Protein AF-A0A959XUV3-F1 (afdb_monomer_lite)

Structure (mmCIF, N/CA/C/O backbone):
data_AF-A0A959XUV3-F1
#
_entry.id   AF-A0A959XUV3-F1
#
loop_
_atom_site.group_PDB
_atom_site.id
_atom_site.type_symbol
_atom_site.label_atom_id
_atom_site.label_alt_id
_atom_site.label_comp_id
_atom_site.label_asym_id
_atom_site.label_entity_id
_atom_site.label_seq_id
_atom_site.pdbx_PDB_ins_code
_atom_site.Cartn_x
_atom_site.Cartn_y
_atom_site.Cartn_z
_atom_site.occupancy
_atom_site.B_iso_or_equiv
_atom_site.auth_seq_id
_atom_site.auth_comp_id
_atom_site.auth_asym_id
_atom_site.auth_atom_id
_atom_site.pdbx_PDB_model_num
ATOM 1 N N . MET A 1 1 ? 16.676 -5.919 -18.038 1.00 79.38 1 MET A N 1
ATOM 2 C CA . MET A 1 1 ? 16.630 -4.923 -16.939 1.00 79.38 1 MET A CA 1
ATOM 3 C C . MET A 1 1 ? 18.029 -4.537 -16.438 1.00 79.38 1 MET A C 1
ATOM 5 O O . MET A 1 1 ? 18.786 -5.408 -16.025 1.00 79.38 1 MET A O 1
ATOM 9 N N . GLY A 1 2 ? 18.385 -3.247 -16.477 1.00 86.75 2 GLY A N 1
ATOM 10 C CA . GLY A 1 2 ? 19.684 -2.750 -15.988 1.00 86.75 2 GLY A CA 1
ATOM 11 C C . GLY A 1 2 ? 19.699 -2.412 -14.489 1.00 86.75 2 GLY A C 1
ATOM 12 O O . GLY A 1 2 ? 18.650 -2.209 -13.884 1.00 86.75 2 GLY A O 1
ATOM 13 N N . MET A 1 3 ? 20.892 -2.277 -13.895 1.00 89.12 3 MET A N 1
ATOM 14 C CA . MET A 1 3 ? 21.078 -1.931 -12.472 1.00 89.12 3 MET A CA 1
ATOM 15 C C . MET A 1 3 ? 20.320 -0.657 -12.053 1.00 89.12 3 MET A C 1
ATOM 17 O O . MET A 1 3 ? 19.733 -0.619 -10.977 1.00 89.12 3 MET A O 1
ATOM 21 N N . MET A 1 4 ?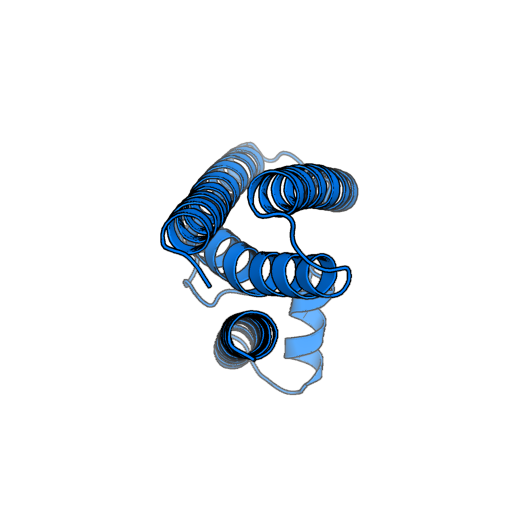 20.258 0.362 -12.918 1.00 88.88 4 MET A N 1
ATOM 22 C CA . MET A 1 4 ? 19.514 1.598 -12.634 1.00 88.88 4 MET A CA 1
ATOM 23 C C . MET A 1 4 ? 18.006 1.368 -12.458 1.00 88.88 4 MET A C 1
ATOM 25 O O . MET A 1 4 ? 17.400 1.997 -11.597 1.00 88.88 4 MET A O 1
ATOM 29 N N . HIS A 1 5 ? 17.400 0.439 -13.210 1.00 89.62 5 HIS A N 1
ATOM 30 C CA . HIS A 1 5 ? 15.979 0.108 -13.030 1.00 89.62 5 HIS A CA 1
ATOM 31 C C . HIS A 1 5 ? 15.715 -0.483 -11.649 1.00 89.62 5 HIS A C 1
ATOM 33 O O . HIS A 1 5 ? 14.764 -0.086 -10.982 1.00 89.62 5 HIS A O 1
ATOM 39 N N . LEU A 1 6 ? 16.575 -1.403 -11.208 1.00 91.69 6 LEU A N 1
ATOM 40 C CA . LEU A 1 6 ? 16.469 -2.017 -9.886 1.00 91.69 6 LEU A CA 1
ATOM 41 C C . LEU A 1 6 ? 16.583 -0.978 -8.769 1.00 91.69 6 LEU A C 1
ATOM 43 O O . LEU A 1 6 ? 15.830 -1.042 -7.801 1.00 91.69 6 LEU A O 1
ATOM 47 N N . VAL A 1 7 ? 17.481 -0.000 -8.919 1.00 94.81 7 VAL A N 1
ATOM 48 C CA . VAL A 1 7 ? 17.641 1.093 -7.952 1.00 94.81 7 VAL A CA 1
ATOM 49 C C . VAL A 1 7 ? 16.378 1.951 -7.879 1.00 94.81 7 VAL A C 1
ATOM 51 O O . VAL A 1 7 ? 15.867 2.169 -6.782 1.00 94.81 7 VAL A O 1
ATOM 54 N N . PHE A 1 8 ? 15.832 2.407 -9.011 1.00 94.56 8 PHE A N 1
ATOM 55 C CA . PHE A 1 8 ? 14.621 3.235 -8.997 1.00 94.56 8 PHE A CA 1
ATOM 56 C C . PHE A 1 8 ? 13.387 2.473 -8.516 1.00 94.56 8 PHE A C 1
ATOM 58 O O . PHE A 1 8 ? 12.589 3.039 -7.770 1.00 94.56 8 PHE A O 1
ATOM 65 N N . LEU A 1 9 ? 13.264 1.187 -8.854 1.00 94.69 9 LEU A N 1
ATOM 66 C CA . LEU A 1 9 ? 12.219 0.328 -8.304 1.00 94.69 9 LEU A CA 1
ATOM 67 C C . LEU A 1 9 ? 12.361 0.197 -6.782 1.00 94.69 9 LEU A C 1
ATOM 69 O O . LEU A 1 9 ? 11.390 0.390 -6.059 1.00 94.69 9 LEU A O 1
ATOM 73 N N . ALA A 1 10 ? 13.563 -0.069 -6.267 1.00 96.12 10 ALA A N 1
ATOM 74 C CA . ALA A 1 10 ? 13.786 -0.164 -4.827 1.00 96.12 10 ALA A CA 1
ATOM 75 C C . ALA A 1 10 ? 13.453 1.153 -4.106 1.00 96.12 10 ALA A C 1
ATOM 77 O O . ALA A 1 10 ? 12.755 1.139 -3.092 1.00 96.12 10 ALA A O 1
ATOM 78 N N . LEU A 1 11 ? 13.889 2.296 -4.649 1.00 97.06 11 LEU A N 1
ATOM 79 C CA . LEU A 1 11 ? 13.568 3.621 -4.108 1.00 97.06 11 LEU A CA 1
ATOM 80 C C . LEU A 1 11 ? 12.061 3.889 -4.110 1.00 97.06 11 LEU A C 1
ATOM 82 O O . LEU A 1 11 ? 11.531 4.403 -3.127 1.00 97.06 11 LEU A O 1
ATOM 86 N N . TYR A 1 12 ? 11.369 3.504 -5.180 1.00 96.69 12 TYR A N 1
ATOM 87 C CA . TYR A 1 12 ? 9.918 3.590 -5.283 1.00 96.69 12 TYR A CA 1
ATOM 88 C C . TYR A 1 12 ? 9.212 2.785 -4.187 1.00 96.69 12 TYR A C 1
ATOM 90 O O . TYR A 1 12 ? 8.367 3.328 -3.473 1.00 96.69 12 TYR A O 1
ATOM 98 N N . LEU A 1 13 ? 9.598 1.520 -3.997 1.00 97.69 13 LEU A N 1
ATOM 99 C CA . LEU A 1 13 ? 9.016 0.652 -2.970 1.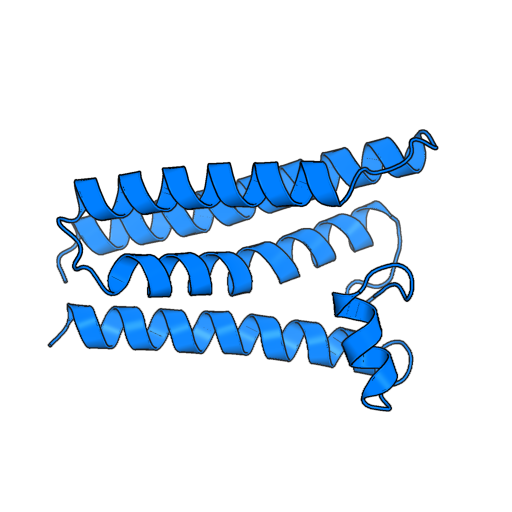00 97.69 13 LEU A CA 1
ATOM 100 C C . LEU A 1 13 ? 9.297 1.180 -1.555 1.00 97.69 13 LEU A C 1
ATOM 102 O O . LEU A 1 13 ? 8.399 1.206 -0.715 1.00 97.69 13 LEU A O 1
ATOM 106 N N . VAL A 1 14 ? 10.513 1.670 -1.290 1.00 98.31 14 VAL A N 1
ATOM 107 C CA . VAL A 1 14 ? 10.859 2.302 -0.005 1.00 98.31 14 VAL A CA 1
ATOM 108 C C . VAL A 1 14 ? 10.023 3.559 0.229 1.00 98.31 14 VAL A C 1
ATOM 110 O O . VAL A 1 14 ? 9.467 3.733 1.313 1.00 98.31 14 VAL A O 1
ATOM 113 N N . ALA A 1 15 ? 9.884 4.421 -0.777 1.00 97.56 15 ALA A N 1
ATOM 114 C CA . ALA A 1 15 ? 9.081 5.632 -0.669 1.00 97.56 15 ALA A CA 1
ATOM 115 C C . ALA A 1 15 ? 7.598 5.316 -0.404 1.00 97.56 15 ALA A C 1
ATOM 117 O O . ALA A 1 15 ? 6.977 5.992 0.416 1.00 97.56 15 ALA A O 1
ATOM 118 N N . LEU A 1 16 ? 7.048 4.252 -1.004 1.00 97.94 16 LEU A N 1
ATOM 119 C CA . LEU A 1 16 ? 5.694 3.776 -0.706 1.00 97.94 16 LEU A CA 1
ATOM 120 C C . LEU A 1 16 ? 5.543 3.341 0.753 1.00 97.94 16 LEU A C 1
ATOM 122 O O . LEU A 1 16 ? 4.565 3.719 1.395 1.00 97.94 16 LEU A O 1
ATOM 126 N N . LEU A 1 17 ? 6.506 2.587 1.293 1.00 98.19 17 LEU A N 1
ATOM 127 C CA . LEU A 1 17 ? 6.493 2.158 2.697 1.00 98.19 17 LEU A CA 1
ATOM 128 C C . LEU A 1 17 ? 6.556 3.349 3.658 1.00 98.19 17 LEU A C 1
ATOM 130 O O . LEU A 1 17 ? 5.806 3.400 4.638 1.00 98.19 17 LEU A O 1
ATOM 134 N N . VAL A 1 18 ? 7.431 4.319 3.373 1.00 98.25 18 VAL A N 1
ATOM 135 C CA . VAL A 1 18 ? 7.568 5.551 4.163 1.00 98.25 18 VAL A CA 1
ATOM 136 C C . VAL A 1 18 ? 6.270 6.348 4.128 1.00 98.25 18 VAL A C 1
ATOM 138 O O . VAL A 1 18 ? 5.764 6.738 5.182 1.00 98.25 18 VAL A O 1
ATOM 141 N N . TYR A 1 19 ? 5.701 6.546 2.939 1.00 97.62 19 TYR A N 1
ATOM 142 C CA . TYR A 1 19 ? 4.457 7.284 2.769 1.00 97.62 19 TYR A CA 1
ATOM 143 C C . TYR A 1 19 ? 3.278 6.596 3.473 1.00 97.62 19 TYR A C 1
ATOM 145 O O . TYR A 1 19 ? 2.590 7.239 4.265 1.00 97.62 19 TYR A O 1
ATOM 153 N N . ALA A 1 20 ? 3.103 5.281 3.288 1.00 97.75 20 ALA A N 1
ATOM 154 C CA . ALA A 1 20 ? 2.076 4.490 3.971 1.00 97.75 20 ALA A CA 1
ATOM 155 C C . ALA A 1 20 ? 2.191 4.593 5.498 1.00 97.75 20 ALA A C 1
ATOM 157 O O . ALA A 1 20 ? 1.195 4.765 6.198 1.00 97.75 20 ALA A O 1
ATOM 158 N N . SER A 1 21 ? 3.418 4.533 6.020 1.00 98.25 21 SER A N 1
ATOM 159 C CA . SER A 1 21 ? 3.688 4.632 7.456 1.00 98.25 21 SER A CA 1
ATOM 160 C C . SER A 1 21 ? 3.403 6.029 8.012 1.00 98.25 21 SER A C 1
ATOM 162 O O . SER A 1 21 ? 2.890 6.156 9.127 1.00 98.25 21 SER A O 1
ATOM 164 N N . ALA A 1 22 ? 3.743 7.076 7.255 1.00 97.62 22 ALA A N 1
ATOM 165 C CA . ALA A 1 22 ? 3.492 8.464 7.629 1.00 97.62 22 ALA A CA 1
ATOM 166 C C . ALA A 1 22 ? 1.990 8.769 7.646 1.00 97.62 22 ALA A C 1
ATOM 168 O O . ALA A 1 22 ? 1.488 9.317 8.626 1.00 97.62 22 ALA A O 1
ATOM 169 N N . GLU A 1 23 ? 1.263 8.340 6.615 1.00 96.56 23 GLU A N 1
ATOM 170 C CA . GLU A 1 23 ? -0.187 8.507 6.536 1.00 96.56 23 GLU A CA 1
ATOM 171 C C . GLU A 1 23 ? -0.906 7.713 7.633 1.00 96.56 23 GLU A C 1
ATOM 173 O O . GLU A 1 23 ? -1.740 8.265 8.344 1.00 96.56 23 GLU A O 1
ATOM 178 N N . ALA A 1 24 ? -0.509 6.458 7.880 1.00 96.69 24 ALA A N 1
ATOM 179 C CA . ALA A 1 24 ? -1.055 5.657 8.978 1.00 96.69 24 ALA A CA 1
ATOM 180 C C . ALA A 1 24 ? -0.828 6.302 10.353 1.00 96.69 24 ALA A C 1
ATOM 182 O O . ALA A 1 24 ? -1.656 6.165 11.255 1.00 96.69 24 ALA A O 1
ATOM 183 N N . LYS A 1 25 ? 0.297 7.005 10.535 1.00 97.12 25 LYS A N 1
ATOM 184 C CA . LYS A 1 25 ? 0.552 7.786 11.747 1.00 97.12 25 LYS A CA 1
ATOM 185 C C . LYS A 1 25 ? -0.404 8.972 11.853 1.00 97.12 25 LYS A C 1
ATOM 187 O O . LYS A 1 25 ? -1.013 9.128 12.906 1.00 97.12 25 LYS A O 1
ATOM 192 N N . MET A 1 26 ? -0.539 9.767 10.791 1.00 96.00 26 MET A N 1
ATOM 193 C CA . MET A 1 26 ? -1.442 10.922 10.765 1.00 96.00 26 MET A CA 1
ATOM 194 C C . MET A 1 26 ? -2.882 10.504 11.077 1.00 96.00 26 MET A C 1
ATOM 196 O O . MET A 1 26 ? -3.491 11.069 11.979 1.00 96.00 26 MET A O 1
ATOM 200 N N . ASP A 1 27 ? -3.380 9.450 10.429 1.00 95.38 27 ASP A N 1
ATOM 201 C CA . ASP A 1 27 ? -4.725 8.922 10.674 1.00 95.38 27 ASP A CA 1
ATOM 202 C C . ASP A 1 27 ? -4.885 8.410 12.112 1.00 95.38 27 ASP A C 1
ATOM 204 O O . ASP A 1 27 ? -5.907 8.659 12.755 1.00 95.38 27 ASP A O 1
ATOM 208 N N . ALA A 1 28 ? -3.877 7.722 12.662 1.00 95.81 28 ALA A N 1
ATOM 209 C CA . ALA A 1 28 ? -3.912 7.274 14.053 1.00 95.81 28 ALA A CA 1
ATOM 210 C C . ALA A 1 28 ? -3.987 8.451 15.039 1.00 95.81 28 ALA A C 1
ATOM 212 O O . ALA A 1 28 ? -4.723 8.370 16.025 1.00 95.81 28 ALA A O 1
ATOM 213 N N . ASP A 1 29 ? -3.239 9.525 14.784 1.00 96.50 29 ASP A N 1
ATOM 214 C CA . ASP A 1 29 ? -3.216 10.726 15.620 1.00 96.50 29 ASP A CA 1
ATOM 215 C C . ASP A 1 29 ? -4.545 11.501 15.500 1.00 96.50 29 ASP A C 1
ATOM 217 O O . ASP A 1 29 ? -5.123 11.887 16.518 1.00 96.50 29 ASP A O 1
ATOM 221 N N . SER A 1 30 ? -5.109 11.620 14.292 1.00 95.56 30 SER A N 1
ATOM 222 C CA . SER A 1 30 ? -6.439 12.200 14.052 1.00 95.56 30 SER A CA 1
ATOM 223 C C . SER A 1 30 ? -7.558 11.426 14.756 1.00 95.56 30 SER A C 1
ATOM 225 O O . SER A 1 30 ? -8.404 12.038 15.408 1.00 95.56 30 SER A O 1
ATOM 227 N N . ILE A 1 31 ? -7.541 10.087 14.706 1.00 93.31 31 ILE A N 1
ATOM 228 C CA . ILE A 1 31 ? -8.515 9.243 15.424 1.00 93.31 31 ILE A CA 1
ATOM 229 C C . ILE A 1 31 ? -8.410 9.460 16.935 1.00 93.31 31 ILE A C 1
ATOM 231 O O . ILE A 1 31 ? -9.431 9.566 17.612 1.00 93.31 31 ILE A O 1
ATOM 235 N N . LYS A 1 32 ? -7.187 9.532 17.478 1.00 94.75 32 LYS A N 1
ATOM 236 C CA . LYS A 1 32 ? -6.966 9.786 18.912 1.00 94.75 32 LYS A CA 1
ATOM 237 C C . LYS A 1 32 ? -7.477 11.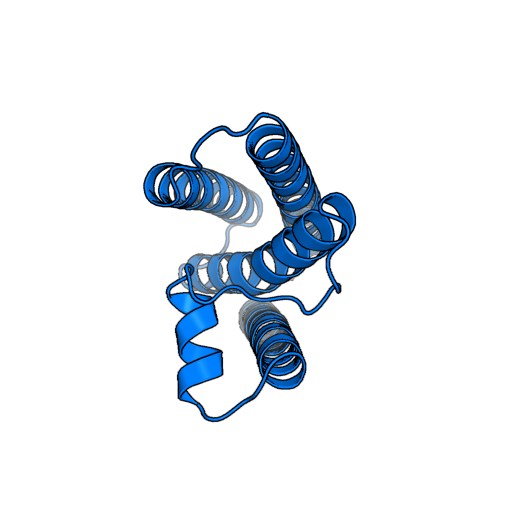159 19.339 1.00 94.75 32 LYS A C 1
ATOM 239 O O . LYS A 1 32 ? -7.983 11.288 20.448 1.00 94.75 32 LYS A O 1
ATOM 244 N N . ALA A 1 33 ? -7.379 12.152 18.459 1.00 95.69 33 ALA A N 1
ATOM 245 C CA . ALA A 1 33 ? -7.930 13.486 18.672 1.00 95.69 33 ALA A CA 1
ATOM 246 C C . ALA A 1 33 ? -9.462 13.559 18.488 1.00 95.69 33 ALA A C 1
ATOM 248 O O . ALA A 1 33 ? -10.044 14.621 18.692 1.00 95.69 33 ALA A O 1
ATOM 249 N N . GLY A 1 34 ? -10.123 12.462 18.098 1.00 94.56 34 GLY A N 1
ATOM 250 C CA . GLY A 1 34 ? -11.565 12.430 17.841 1.00 94.56 34 GLY A CA 1
ATOM 251 C C . GLY A 1 34 ? -11.986 13.101 16.530 1.00 94.56 34 GLY A C 1
ATOM 252 O O . GLY A 1 34 ? -13.168 13.381 16.345 1.00 94.56 34 GLY A O 1
ATOM 253 N N . ALA A 1 35 ? -11.045 13.367 15.620 1.00 92.31 35 ALA A N 1
ATOM 254 C CA . ALA A 1 35 ? -11.345 13.945 14.318 1.00 92.31 35 ALA A CA 1
ATOM 255 C C . ALA A 1 35 ? -11.958 12.897 13.375 1.00 92.31 35 ALA A C 1
ATOM 257 O O . ALA A 1 35 ? -11.573 11.724 13.375 1.00 92.31 35 ALA A O 1
ATOM 258 N N . SER A 1 36 ? -12.898 13.326 12.532 1.00 88.81 36 SER A N 1
ATOM 259 C CA . SER A 1 36 ? -13.416 12.503 11.439 1.00 88.81 36 SER A CA 1
ATOM 260 C C . SER A 1 36 ? -12.363 12.347 10.342 1.00 88.81 36 SER A C 1
ATOM 262 O O . SER A 1 36 ? -11.766 13.339 9.926 1.00 88.81 36 SER A O 1
ATOM 264 N N . ILE A 1 37 ? -12.178 11.128 9.830 1.00 86.75 37 ILE A N 1
ATOM 265 C CA . ILE A 1 37 ? -11.324 10.884 8.661 1.00 86.75 37 ILE A CA 1
ATOM 266 C C . ILE A 1 37 ? -12.168 10.994 7.391 1.00 86.75 37 ILE A C 1
ATOM 268 O O . ILE A 1 37 ? -13.134 10.249 7.218 1.00 86.75 37 ILE A O 1
ATOM 272 N N . ASP A 1 38 ? -11.764 11.877 6.479 1.00 88.75 38 ASP A N 1
ATOM 273 C CA . ASP A 1 38 ? -12.294 11.895 5.119 1.00 88.75 38 ASP A CA 1
ATOM 274 C C . ASP A 1 38 ? -11.580 10.836 4.265 1.00 88.75 38 ASP A C 1
ATOM 276 O O . ASP A 1 38 ? -10.448 10.999 3.801 1.00 88.75 38 ASP A O 1
ATOM 280 N N . HIS A 1 39 ? -12.258 9.707 4.071 1.00 85.31 39 HIS A N 1
ATOM 281 C CA . HIS A 1 39 ? -11.727 8.593 3.295 1.00 85.31 39 HIS A CA 1
ATOM 282 C C . HIS A 1 39 ? -11.607 8.895 1.795 1.00 85.31 39 HIS A C 1
ATOM 284 O O . HIS A 1 39 ? -10.770 8.274 1.134 1.00 85.31 39 HIS A O 1
ATOM 290 N N . VAL A 1 40 ? -12.425 9.807 1.255 1.00 89.88 40 VAL A N 1
ATOM 291 C CA . VAL A 1 40 ? -12.412 10.156 -0.171 1.00 89.88 40 VAL A CA 1
ATOM 292 C C . VAL A 1 40 ? -11.216 11.048 -0.461 1.00 89.88 40 VAL A C 1
ATOM 294 O O . VAL A 1 40 ? -10.430 10.717 -1.348 1.00 89.88 40 VAL A O 1
ATOM 297 N N . ASP A 1 41 ? -11.025 12.107 0.328 1.00 90.75 41 ASP A N 1
ATOM 298 C CA . ASP A 1 41 ? -9.850 12.978 0.211 1.00 90.75 41 ASP A CA 1
ATOM 299 C C . ASP A 1 41 ? -8.551 12.175 0.365 1.00 90.75 41 ASP A C 1
ATOM 301 O O . ASP A 1 41 ? -7.659 12.228 -0.487 1.00 90.75 41 ASP A O 1
ATOM 305 N N . GLY A 1 42 ? -8.483 11.320 1.392 1.00 90.31 42 GLY A N 1
ATOM 306 C CA . GLY A 1 42 ? -7.332 10.447 1.597 1.00 90.31 42 GLY A CA 1
ATOM 307 C C . GLY A 1 42 ? -7.084 9.498 0.423 1.00 90.31 42 GLY A C 1
ATOM 308 O O . GLY A 1 42 ? -5.938 9.238 0.068 1.00 90.31 42 GLY A O 1
ATOM 309 N N . PHE A 1 43 ? -8.131 8.964 -0.212 1.00 90.88 43 PHE A N 1
ATOM 310 C CA . PHE A 1 43 ? -7.976 8.122 -1.402 1.00 90.88 43 PHE A CA 1
ATOM 311 C C . PHE A 1 43 ? -7.462 8.911 -2.616 1.00 90.88 43 PHE A C 1
ATOM 313 O O . PHE A 1 43 ? -6.520 8.465 -3.272 1.00 90.88 43 PHE A O 1
ATOM 320 N N . VAL A 1 44 ? -8.017 10.096 -2.885 1.00 94.38 44 VAL A N 1
ATOM 321 C CA . VAL A 1 44 ? -7.588 10.960 -4.000 1.00 94.38 44 VAL A CA 1
ATOM 322 C C . VAL A 1 44 ? -6.128 11.378 -3.835 1.00 94.38 44 VAL A C 1
ATOM 324 O O . VAL A 1 44 ? -5.339 11.242 -4.771 1.00 94.38 44 VAL A O 1
ATOM 327 N N . ARG A 1 45 ? -5.732 11.806 -2.632 1.00 93.56 45 ARG A N 1
ATOM 328 C CA . ARG A 1 45 ? -4.343 12.165 -2.316 1.00 93.56 45 ARG A CA 1
ATOM 329 C C . ARG A 1 45 ? -3.379 11.006 -2.578 1.00 93.56 45 ARG A C 1
ATOM 331 O O . ARG A 1 45 ? -2.340 11.209 -3.207 1.00 93.56 45 ARG A O 1
ATOM 338 N N . ARG A 1 46 ? -3.739 9.790 -2.150 1.00 94.31 46 ARG A N 1
ATOM 339 C CA . ARG A 1 46 ? -2.942 8.577 -2.397 1.00 94.31 46 ARG A CA 1
ATOM 340 C C . ARG A 1 46 ? -2.795 8.290 -3.885 1.00 94.31 46 ARG A C 1
ATOM 342 O O . ARG A 1 46 ? -1.679 8.049 -4.335 1.00 94.31 46 ARG A O 1
ATOM 349 N N . LEU A 1 47 ? -3.886 8.363 -4.652 1.00 94.69 47 LEU A N 1
ATOM 350 C CA . LEU A 1 47 ? -3.838 8.166 -6.103 1.00 94.69 47 LEU A CA 1
ATOM 351 C C . LEU A 1 47 ? -2.908 9.170 -6.787 1.00 94.69 47 LEU A C 1
ATOM 353 O O . LEU A 1 47 ? -2.105 8.765 -7.621 1.00 94.69 47 LEU A O 1
ATOM 357 N N . ILE A 1 48 ? -2.975 10.451 -6.411 1.00 96.31 48 ILE A N 1
ATOM 358 C CA . ILE A 1 48 ? -2.114 11.499 -6.976 1.00 96.31 48 ILE A CA 1
ATOM 359 C C . ILE A 1 48 ? -0.641 11.219 -6.662 1.00 96.31 48 ILE A C 1
ATOM 361 O O . ILE A 1 48 ? 0.192 11.234 -7.567 1.00 96.31 48 ILE A O 1
ATOM 365 N N . ILE A 1 49 ? -0.310 10.932 -5.401 1.00 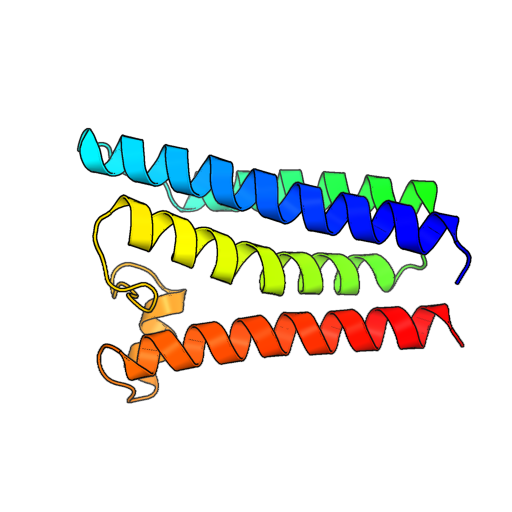95.31 49 ILE A N 1
ATOM 366 C CA . ILE A 1 49 ? 1.077 10.683 -4.984 1.00 95.31 49 ILE A CA 1
ATOM 367 C C . ILE A 1 49 ? 1.633 9.430 -5.663 1.00 95.31 49 ILE A C 1
ATOM 369 O O . ILE A 1 49 ? 2.719 9.484 -6.240 1.00 95.31 49 ILE A O 1
ATOM 373 N N . VAL A 1 50 ? 0.877 8.328 -5.666 1.00 95.88 50 VAL A N 1
ATOM 374 C CA . VAL A 1 50 ? 1.278 7.091 -6.351 1.00 95.88 50 VAL A CA 1
ATOM 375 C C . VAL A 1 50 ? 1.468 7.342 -7.845 1.00 95.88 50 VAL A C 1
ATOM 377 O O . VAL A 1 50 ? 2.481 6.922 -8.395 1.00 95.88 50 VAL A O 1
ATOM 380 N N . PHE A 1 51 ? 0.552 8.061 -8.496 1.00 95.56 51 PHE A N 1
ATOM 381 C CA . PHE A 1 51 ? 0.665 8.393 -9.916 1.00 95.56 51 PHE A CA 1
ATOM 382 C C . PHE A 1 51 ? 1.939 9.191 -10.218 1.00 95.56 51 PHE A C 1
ATOM 384 O O . PHE A 1 51 ? 2.687 8.821 -11.120 1.00 95.56 51 PHE A O 1
ATOM 391 N N . ILE A 1 52 ? 2.239 10.231 -9.432 1.00 96.25 52 ILE A N 1
ATOM 392 C CA . ILE A 1 52 ? 3.466 11.027 -9.589 1.00 96.25 52 ILE A CA 1
ATOM 393 C C . ILE A 1 52 ? 4.707 10.142 -9.433 1.00 96.25 52 ILE A C 1
ATOM 395 O O . ILE A 1 52 ? 5.609 10.195 -10.267 1.00 96.25 52 ILE A O 1
ATOM 399 N N . MET A 1 53 ? 4.748 9.299 -8.398 1.00 95.50 53 MET A N 1
ATOM 400 C CA . MET A 1 53 ? 5.870 8.387 -8.169 1.00 95.50 53 MET A CA 1
ATOM 401 C C . MET A 1 53 ? 6.064 7.410 -9.336 1.00 95.50 53 MET A C 1
ATOM 403 O O . MET A 1 53 ? 7.194 7.198 -9.770 1.00 95.50 53 MET A O 1
ATOM 407 N N . VAL A 1 54 ? 4.974 6.852 -9.873 1.00 94.62 54 VAL A N 1
ATOM 408 C CA . VAL A 1 54 ? 5.006 5.956 -11.038 1.00 94.62 54 VAL A CA 1
ATOM 409 C C . VAL A 1 54 ? 5.539 6.685 -12.271 1.00 94.62 54 VAL A C 1
ATOM 411 O O . VAL A 1 54 ? 6.453 6.182 -12.916 1.00 94.62 54 VAL A O 1
ATOM 414 N N . VAL A 1 55 ? 5.039 7.888 -12.573 1.00 94.00 55 VAL A N 1
ATOM 415 C CA . VAL A 1 55 ? 5.512 8.691 -13.716 1.00 94.00 55 VAL A CA 1
ATOM 416 C C . VAL A 1 55 ? 7.007 9.000 -13.604 1.00 94.00 55 VAL A C 1
ATOM 418 O O . VAL A 1 55 ? 7.722 8.898 -14.602 1.00 94.00 55 VAL A O 1
ATOM 421 N N . ILE A 1 56 ? 7.501 9.328 -12.405 1.00 92.94 56 ILE A N 1
ATOM 422 C CA . ILE A 1 56 ? 8.933 9.564 -12.164 1.00 92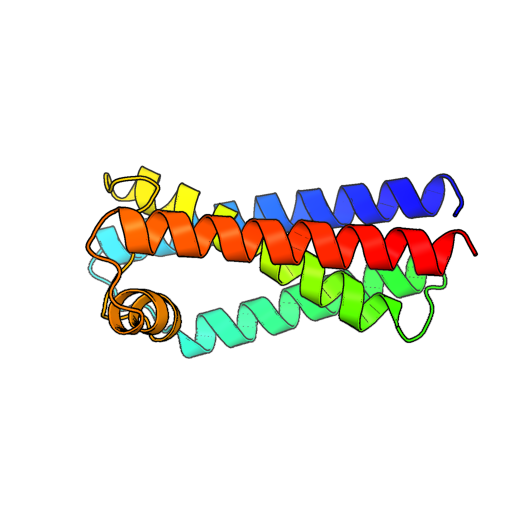.94 56 ILE A CA 1
ATOM 423 C C . ILE A 1 56 ? 9.747 8.305 -12.472 1.00 92.94 56 ILE A C 1
ATOM 425 O O . ILE A 1 56 ? 10.720 8.388 -13.218 1.00 92.94 56 ILE A O 1
ATOM 429 N N . VAL A 1 57 ? 9.345 7.144 -11.942 1.00 92.38 57 VAL A N 1
ATOM 430 C CA . VAL A 1 57 ? 10.040 5.872 -12.203 1.00 92.38 57 VAL A CA 1
ATOM 431 C C . VAL A 1 57 ? 10.071 5.585 -13.700 1.00 92.38 57 VAL A C 1
ATOM 433 O O . VAL A 1 57 ? 11.156 5.416 -14.244 1.00 92.38 57 VAL A O 1
ATOM 436 N N . LEU A 1 58 ? 8.918 5.628 -14.375 1.00 91.88 58 LEU A N 1
ATOM 437 C CA . LEU A 1 58 ? 8.815 5.355 -15.812 1.00 91.88 58 LEU A CA 1
ATOM 438 C C . LEU A 1 58 ? 9.684 6.292 -16.653 1.00 91.88 58 LEU A C 1
ATOM 440 O O . LEU A 1 58 ? 10.336 5.847 -17.594 1.00 91.88 58 LEU A O 1
ATOM 444 N N . THR A 1 59 ? 9.724 7.579 -16.298 1.00 90.88 59 THR A N 1
ATOM 445 C CA . THR A 1 59 ? 10.548 8.576 -16.996 1.00 90.88 59 THR A CA 1
ATOM 446 C C . THR A 1 59 ? 12.036 8.270 -16.834 1.00 90.88 59 THR A C 1
ATOM 448 O O . THR A 1 59 ? 12.793 8.363 -17.796 1.00 90.88 59 THR A O 1
ATOM 451 N N . LEU A 1 60 ? 12.465 7.877 -15.631 1.00 89.81 60 LEU A N 1
ATOM 452 C CA . LEU A 1 60 ? 13.870 7.592 -15.326 1.00 89.81 60 LEU A CA 1
ATOM 453 C C . LEU A 1 60 ? 14.335 6.227 -15.848 1.00 89.81 60 LEU A C 1
ATOM 455 O O . LEU A 1 60 ? 15.532 6.030 -16.065 1.00 89.81 60 LEU A O 1
ATOM 459 N N . THR A 1 61 ? 13.414 5.285 -16.050 1.00 88.31 61 THR A N 1
ATOM 460 C CA . THR A 1 61 ? 13.719 3.946 -16.562 1.00 88.31 61 THR A CA 1
ATOM 461 C C . THR A 1 61 ? 13.440 3.785 -18.053 1.00 88.31 61 THR A C 1
ATOM 463 O O . THR A 1 61 ? 13.845 2.778 -18.615 1.00 88.31 61 THR A O 1
ATOM 466 N N . LEU A 1 62 ? 12.811 4.761 -18.719 1.00 82.62 62 LEU A N 1
ATOM 467 C CA . LEU A 1 62 ? 12.270 4.596 -20.077 1.00 82.62 62 LEU A CA 1
ATOM 468 C C . LEU A 1 62 ? 11.287 3.409 -20.151 1.00 82.62 62 LEU A C 1
ATOM 470 O O . LEU A 1 62 ? 11.323 2.616 -21.090 1.00 82.62 62 LEU A O 1
ATOM 474 N N . GLY A 1 63 ? 10.445 3.277 -19.120 1.00 79.12 63 GLY A N 1
ATOM 475 C CA . GLY A 1 63 ? 9.506 2.165 -18.968 1.00 79.12 63 GLY A CA 1
ATOM 476 C C . GLY A 1 63 ? 8.449 2.105 -20.075 1.00 79.12 63 GLY A C 1
ATOM 477 O O . GLY A 1 63 ? 8.069 3.119 -20.666 1.00 79.12 63 GLY A O 1
ATOM 478 N N . GLY A 1 64 ? 7.963 0.897 -20.347 1.00 83.81 64 GLY A N 1
ATOM 479 C CA . GLY A 1 64 ? 6.930 0.631 -21.338 1.00 83.81 64 GLY A CA 1
ATOM 480 C C . GLY A 1 64 ? 5.519 1.006 -20.861 1.00 83.81 64 GLY A C 1
ATOM 481 O O . GLY A 1 64 ? 5.281 1.243 -19.676 1.00 83.81 64 GLY A O 1
ATOM 482 N N . PRO A 1 65 ? 4.524 1.004 -21.767 1.00 79.25 65 PRO A N 1
ATOM 483 C CA . PRO A 1 65 ? 3.148 1.393 -21.440 1.00 79.25 65 PRO A CA 1
ATOM 484 C C . PRO A 1 65 ? 2.487 0.487 -20.386 1.00 79.25 65 PRO A C 1
ATOM 486 O O . PRO A 1 65 ? 1.615 0.936 -19.644 1.00 79.25 65 PRO A O 1
ATOM 489 N N . TRP A 1 66 ? 2.913 -0.776 -20.286 1.00 88.75 66 TRP A N 1
ATOM 490 C CA . TRP A 1 66 ? 2.388 -1.733 -19.307 1.00 88.75 66 TRP A CA 1
ATOM 491 C C . TRP A 1 66 ? 2.963 -1.539 -17.902 1.00 88.75 66 TRP A C 1
ATOM 493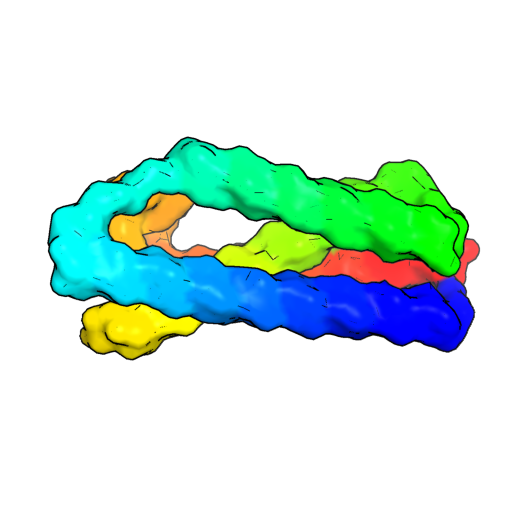 O O . TRP A 1 66 ? 2.286 -1.846 -16.920 1.00 88.75 66 TRP A O 1
ATOM 503 N N . ASP A 1 67 ? 4.165 -0.972 -17.790 1.00 90.56 67 ASP A N 1
ATOM 504 C CA . ASP A 1 67 ? 4.855 -0.803 -16.511 1.00 90.56 67 ASP A CA 1
ATOM 505 C C . ASP A 1 67 ? 4.080 0.117 -15.570 1.00 90.56 67 ASP A C 1
ATOM 507 O O . ASP A 1 67 ? 4.099 -0.086 -14.361 1.00 90.56 67 ASP A O 1
ATOM 511 N N . MET A 1 68 ? 3.322 1.078 -16.108 1.00 92.12 68 MET A N 1
ATOM 512 C CA . MET A 1 68 ? 2.454 1.936 -15.305 1.00 92.12 68 MET A CA 1
ATOM 513 C C . MET A 1 68 ? 1.433 1.121 -14.506 1.00 92.12 68 MET A C 1
ATOM 515 O O . MET A 1 68 ? 1.333 1.273 -13.288 1.00 92.12 68 MET A O 1
ATOM 519 N N . ALA A 1 69 ? 0.689 0.239 -15.178 1.00 93.12 69 ALA A N 1
ATOM 520 C CA . ALA A 1 69 ? -0.329 -0.583 -14.532 1.00 93.12 69 ALA A CA 1
ATOM 521 C C . ALA A 1 69 ? 0.299 -1.548 -13.515 1.00 93.12 69 ALA A C 1
ATOM 523 O O . ALA A 1 69 ? -0.236 -1.735 -12.422 1.00 93.12 69 ALA A O 1
ATOM 524 N N . LEU A 1 70 ? 1.462 -2.114 -13.849 1.00 96.19 70 LEU A N 1
ATOM 525 C CA . LEU A 1 70 ? 2.189 -3.035 -12.976 1.00 96.19 70 LEU A CA 1
ATOM 526 C C . LEU A 1 70 ? 2.733 -2.329 -11.726 1.00 96.19 70 LEU A C 1
ATOM 528 O O . LEU A 1 70 ? 2.564 -2.834 -10.617 1.00 96.19 70 LEU A O 1
ATOM 532 N N . LEU A 1 71 ? 3.307 -1.132 -11.877 1.00 96.44 71 LEU A N 1
ATOM 533 C CA . LEU A 1 71 ? 3.771 -0.307 -10.761 1.00 96.44 71 LEU A CA 1
ATOM 534 C C . LEU A 1 71 ? 2.611 0.129 -9.868 1.00 96.44 71 LEU A C 1
ATOM 536 O O . LEU A 1 71 ? 2.720 0.008 -8.653 1.00 96.44 71 LEU A O 1
ATOM 540 N N . MET A 1 72 ? 1.473 0.547 -10.430 1.00 95.75 72 MET A N 1
ATOM 541 C CA . MET A 1 72 ? 0.281 0.867 -9.633 1.00 95.75 72 MET A CA 1
ATOM 542 C C . MET A 1 72 ? -0.254 -0.351 -8.865 1.00 95.75 72 MET A C 1
ATOM 544 O O . MET A 1 72 ? -0.642 -0.220 -7.702 1.00 95.75 72 MET A O 1
ATOM 548 N N . GLY A 1 73 ? -0.236 -1.538 -9.477 1.00 96.19 73 GLY A N 1
ATOM 549 C CA . GLY A 1 73 ? -0.602 -2.789 -8.815 1.00 96.19 73 GLY A CA 1
ATOM 550 C C . GLY A 1 73 ? 0.346 -3.158 -7.668 1.00 96.19 73 GLY A C 1
ATOM 551 O O . GLY A 1 73 ? -0.110 -3.510 -6.578 1.00 96.19 73 GLY A O 1
ATOM 552 N N . MET A 1 74 ? 1.660 -2.991 -7.867 1.00 97.25 74 MET A N 1
ATOM 553 C CA . MET A 1 74 ? 2.657 -3.118 -6.796 1.00 97.25 74 MET A CA 1
ATOM 554 C C . MET A 1 74 ? 2.416 -2.093 -5.681 1.00 97.25 74 MET A C 1
ATOM 556 O O . MET A 1 74 ? 2.470 -2.451 -4.505 1.00 97.25 74 MET A O 1
ATOM 560 N N . ALA A 1 75 ? 2.090 -0.845 -6.035 1.00 97.19 75 ALA A N 1
ATOM 561 C CA . ALA A 1 75 ? 1.757 0.203 -5.075 1.00 97.19 75 ALA A CA 1
ATOM 562 C C . ALA A 1 75 ? 0.605 -0.224 -4.174 1.00 97.19 75 ALA A C 1
ATOM 564 O O . ALA A 1 75 ? 0.722 -0.155 -2.956 1.00 97.19 75 ALA A O 1
ATOM 565 N N . TYR A 1 76 ? -0.485 -0.706 -4.770 1.00 95.88 76 TYR A N 1
ATOM 566 C CA . TYR A 1 76 ? -1.651 -1.171 -4.034 1.00 95.88 76 TYR A CA 1
ATOM 567 C C . TYR A 1 76 ? -1.307 -2.325 -3.083 1.00 95.88 76 TYR A C 1
ATOM 569 O O . TYR A 1 76 ? -1.641 -2.258 -1.895 1.00 95.88 76 TYR A O 1
ATOM 577 N N . GLY A 1 77 ? -0.611 -3.347 -3.593 1.00 96.38 77 GLY A N 1
ATOM 578 C CA . GLY A 1 77 ? -0.248 -4.542 -2.830 1.00 96.38 77 GLY A CA 1
ATOM 579 C C . GLY A 1 77 ? 0.767 -4.289 -1.713 1.00 96.38 77 GLY A C 1
ATOM 580 O O . GLY A 1 77 ? 0.778 -5.025 -0.734 1.00 96.38 77 GLY A O 1
ATOM 581 N N . LEU A 1 78 ? 1.594 -3.243 -1.813 1.00 97.44 78 LEU A N 1
ATOM 582 C CA . LEU A 1 78 ? 2.564 -2.886 -0.773 1.00 97.44 78 LEU A CA 1
ATOM 583 C C . LEU A 1 78 ? 2.019 -1.852 0.218 1.00 97.44 78 LEU A C 1
ATOM 585 O O . LEU A 1 78 ? 2.199 -1.981 1.431 1.00 97.44 78 LEU A O 1
ATOM 589 N N . TRP A 1 79 ? 1.357 -0.814 -0.292 1.00 97.19 79 TRP A N 1
ATOM 590 C CA . TRP A 1 79 ? 0.872 0.310 0.503 1.00 97.19 79 TRP A CA 1
ATOM 591 C C . TRP A 1 79 ? -0.242 -0.126 1.459 1.00 97.19 79 TRP A C 1
ATOM 593 O O . TRP A 1 79 ? -0.168 0.166 2.651 1.00 97.19 79 TRP A O 1
ATOM 603 N N . THR A 1 80 ? -1.243 -0.864 0.967 1.00 94.88 80 THR A N 1
ATOM 604 C CA . THR A 1 80 ? -2.442 -1.242 1.739 1.00 94.88 80 THR A CA 1
ATOM 605 C C . THR A 1 80 ? -2.126 -2.054 3.001 1.00 94.88 80 THR A C 1
ATOM 607 O O . THR A 1 80 ? -2.534 -1.617 4.086 1.00 94.88 80 THR A O 1
ATOM 610 N N . PRO A 1 81 ? -1.362 -3.164 2.929 1.00 96.25 81 PRO A N 1
ATOM 611 C CA . PRO A 1 81 ? -1.045 -3.945 4.122 1.00 96.25 81 PRO A CA 1
ATOM 612 C C . PRO A 1 81 ? -0.133 -3.171 5.072 1.00 96.25 81 PRO A C 1
ATOM 614 O O . PRO A 1 81 ? -0.309 -3.245 6.286 1.00 96.25 81 PRO A O 1
ATOM 617 N N . THR A 1 82 ? 0.803 -2.376 4.541 1.00 97.69 82 THR A N 1
ATOM 618 C CA . THR A 1 82 ? 1.701 -1.547 5.359 1.00 97.69 82 THR A CA 1
ATOM 619 C C . THR A 1 82 ? 0.916 -0.506 6.147 1.00 97.69 82 THR A C 1
ATOM 621 O O . THR A 1 82 ? 1.053 -0.413 7.367 1.00 97.69 82 THR A O 1
ATOM 624 N N . PHE A 1 83 ? 0.054 0.254 5.470 1.00 96.69 83 PHE A N 1
ATOM 625 C CA . PHE A 1 83 ? -0.798 1.250 6.106 1.00 96.69 83 PHE A CA 1
ATOM 626 C C . PHE A 1 83 ? -1.674 0.612 7.185 1.00 96.69 83 PHE A C 1
ATOM 628 O O . PHE A 1 83 ? -1.695 1.099 8.317 1.00 96.69 83 PHE A O 1
ATOM 635 N N . ARG A 1 84 ? -2.351 -0.504 6.871 1.00 95.44 84 ARG A N 1
ATOM 636 C CA . ARG A 1 84 ? -3.222 -1.199 7.830 1.00 95.44 84 ARG A CA 1
ATOM 637 C C . ARG A 1 84 ? -2.439 -1.667 9.053 1.00 95.44 84 ARG A C 1
ATOM 639 O O . ARG A 1 84 ? -2.871 -1.409 10.176 1.00 95.44 84 ARG A O 1
ATOM 646 N N . LEU A 1 85 ? -1.289 -2.306 8.846 1.00 97.00 85 LEU A N 1
ATOM 647 C CA . LEU A 1 85 ? -0.442 -2.815 9.921 1.00 97.00 85 LEU A CA 1
ATOM 648 C C . LEU A 1 85 ? -0.043 -1.689 10.872 1.00 97.00 85 LEU A C 1
ATOM 650 O O . LEU A 1 85 ? -0.289 -1.769 12.076 1.00 97.00 85 LEU A O 1
ATOM 654 N N . ILE A 1 86 ? 0.526 -0.611 10.330 1.00 98.00 86 ILE A N 1
ATOM 655 C CA . ILE A 1 86 ? 1.003 0.518 11.130 1.00 98.00 86 ILE A CA 1
ATOM 656 C C . ILE A 1 86 ? -0.157 1.224 11.838 1.00 98.00 86 ILE A C 1
ATOM 658 O O . ILE A 1 86 ? -0.040 1.548 13.023 1.00 98.00 86 ILE A O 1
ATOM 662 N N . LEU A 1 87 ? -1.288 1.426 11.158 1.00 96.38 87 LEU A N 1
ATOM 663 C CA . LEU A 1 87 ? -2.474 2.051 11.741 1.00 96.38 87 LEU A CA 1
ATOM 664 C C . LEU A 1 87 ? -3.016 1.222 12.913 1.00 96.38 87 LEU A C 1
ATOM 666 O O . LEU A 1 87 ? -3.291 1.768 13.983 1.00 96.38 87 LEU A O 1
ATOM 670 N N . ASN A 1 88 ? -3.142 -0.094 12.739 1.00 96.62 88 ASN A N 1
ATOM 671 C CA . ASN A 1 88 ? -3.651 -0.995 13.770 1.00 96.62 88 ASN A CA 1
ATOM 672 C C . ASN A 1 88 ? -2.742 -1.029 14.996 1.00 96.62 88 ASN A C 1
ATOM 674 O O . ASN A 1 88 ? -3.220 -0.811 16.113 1.00 96.62 88 ASN A O 1
ATOM 678 N N . LEU A 1 89 ? -1.432 -1.195 14.788 1.00 97.06 89 LEU A N 1
ATOM 679 C CA . LEU A 1 89 ? -0.451 -1.184 15.872 1.00 97.06 89 LEU A CA 1
ATOM 680 C C . LEU A 1 89 ? -0.500 0.137 16.657 1.00 97.06 89 LEU A C 1
ATOM 682 O O . LEU A 1 89 ? -0.529 0.133 17.886 1.00 97.06 89 LEU A O 1
ATOM 686 N N . ARG A 1 90 ? -0.605 1.283 15.971 1.00 96.94 90 ARG A N 1
ATOM 687 C CA . ARG A 1 90 ? -0.693 2.608 16.619 1.00 96.94 90 ARG A CA 1
ATOM 688 C C . ARG A 1 90 ? -1.997 2.856 17.377 1.00 96.94 90 ARG A C 1
ATOM 690 O O . ARG A 1 90 ? -2.019 3.702 18.279 1.00 96.94 90 ARG A O 1
ATOM 697 N N . ARG A 1 91 ? -3.069 2.153 17.006 1.00 95.50 91 ARG A N 1
ATOM 698 C CA . ARG A 1 91 ? -4.388 2.189 17.657 1.00 95.50 91 ARG A CA 1
ATOM 699 C C . ARG A 1 91 ? -4.539 1.137 18.762 1.00 95.50 91 ARG A C 1
ATOM 701 O O . ARG A 1 91 ? -5.610 1.067 19.360 1.00 95.50 91 ARG A O 1
ATOM 708 N N . GLY A 1 92 ? -3.514 0.315 19.013 1.00 95.94 92 GLY A N 1
ATOM 709 C CA . GLY A 1 92 ? -3.592 -0.797 19.965 1.00 95.94 92 GLY A CA 1
ATOM 710 C C . GLY A 1 92 ? -4.601 -1.869 19.542 1.00 95.94 92 GLY A C 1
ATOM 711 O O . GLY A 1 92 ? -5.260 -2.469 20.388 1.00 95.94 92 GLY A O 1
ATOM 712 N N . LYS A 1 93 ? -4.789 -2.056 18.233 1.00 94.94 93 LYS A N 1
ATOM 713 C CA . LYS A 1 93 ? -5.622 -3.116 17.655 1.00 94.94 93 LYS A CA 1
ATOM 714 C C . LYS A 1 93 ? -4.741 -4.287 17.226 1.00 94.94 93 LYS A C 1
ATOM 716 O O . LYS A 1 93 ? -3.542 -4.118 17.015 1.00 94.94 93 LYS A O 1
ATOM 721 N N . ASP A 1 94 ? -5.352 -5.459 17.073 1.00 95.75 94 ASP A N 1
ATOM 722 C CA . ASP A 1 94 ? -4.694 -6.601 16.432 1.00 95.75 94 ASP A CA 1
ATOM 723 C C . ASP A 1 94 ? -4.198 -6.189 15.031 1.00 95.75 94 ASP A C 1
ATOM 725 O O . ASP A 1 94 ? -4.868 -5.426 14.333 1.00 95.75 94 ASP A O 1
ATOM 729 N N . TRP A 1 95 ? -3.027 -6.666 14.609 1.00 95.12 95 TRP A N 1
ATOM 730 C CA . TRP A 1 95 ? -2.421 -6.325 13.317 1.00 95.12 95 TRP A CA 1
ATOM 731 C C . TRP A 1 95 ? -3.345 -6.670 12.139 1.00 95.12 95 TRP A C 1
ATOM 733 O O . TRP A 1 95 ? -3.391 -5.937 11.147 1.00 95.12 95 TRP A O 1
ATOM 743 N N . CYS A 1 96 ? -4.129 -7.740 12.289 1.00 94.38 96 CYS A N 1
ATOM 744 C CA . CYS A 1 96 ? -5.107 -8.220 11.317 1.00 94.38 96 CYS A CA 1
ATOM 745 C C . CYS A 1 96 ? -6.495 -7.579 11.471 1.00 94.38 96 CYS A C 1
ATOM 747 O O . CYS A 1 96 ? -7.430 -7.963 10.780 1.00 94.38 96 CYS A O 1
ATOM 749 N N . TYR A 1 97 ? -6.663 -6.601 12.362 1.00 93.94 97 TYR A N 1
ATOM 750 C CA . TYR A 1 97 ? -7.948 -5.938 12.542 1.00 93.94 97 TYR A CA 1
ATOM 751 C C . TYR A 1 97 ? -8.423 -5.260 11.246 1.00 93.94 97 TYR A C 1
ATOM 753 O O . TYR A 1 97 ? -7.690 -4.489 10.622 1.00 93.94 97 TYR A O 1
ATOM 761 N N . ILE A 1 98 ? -9.682 -5.507 10.890 1.00 92.56 98 ILE A N 1
ATOM 762 C CA . ILE A 1 98 ? -10.400 -4.856 9.792 1.00 92.56 98 ILE A CA 1
ATOM 763 C C . ILE A 1 98 ? -11.737 -4.298 10.303 1.00 92.56 98 ILE A C 1
ATOM 765 O O . ILE A 1 98 ? -12.283 -4.777 11.301 1.00 92.56 98 ILE A O 1
ATOM 769 N N . SER A 1 99 ? -12.269 -3.262 9.652 1.00 88.12 99 SER A N 1
ATOM 770 C CA . SER A 1 99 ? -13.470 -2.546 10.102 1.00 88.12 99 SER A CA 1
ATOM 771 C C . SER A 1 99 ? -14.630 -2.661 9.118 1.00 88.12 99 SER A C 1
ATOM 773 O O . SER A 1 99 ? -14.501 -2.300 7.956 1.00 88.12 99 SER A O 1
ATOM 775 N N . ARG A 1 100 ? -15.830 -3.002 9.603 1.00 86.88 100 ARG A N 1
ATOM 776 C CA . ARG A 1 100 ? -17.068 -2.975 8.791 1.00 86.88 100 ARG A CA 1
ATOM 777 C C . ARG A 1 100 ? -17.444 -1.583 8.263 1.00 86.88 100 ARG A C 1
ATOM 779 O O . ARG A 1 100 ? -18.289 -1.473 7.387 1.00 86.88 100 ARG A O 1
ATOM 786 N N . SER A 1 101 ? -16.847 -0.511 8.787 1.00 83.62 101 SER A N 1
ATOM 787 C CA . SER A 1 101 ? -17.053 0.842 8.252 1.00 83.62 101 SER A CA 1
ATOM 788 C C . SER A 1 101 ? -16.319 1.081 6.929 1.00 83.62 101 SER A C 1
ATOM 790 O O . SER A 1 101 ? -16.629 2.033 6.217 1.00 83.62 101 SER A O 1
ATOM 792 N N . ASN A 1 102 ? -15.340 0.239 6.592 1.00 84.50 102 ASN A N 1
ATOM 793 C CA . ASN A 1 102 ? -14.594 0.322 5.349 1.00 84.50 102 ASN A CA 1
ATOM 794 C C . ASN A 1 102 ? -15.201 -0.645 4.315 1.00 84.50 102 ASN A C 1
ATOM 796 O O . ASN A 1 102 ? -15.426 -1.821 4.600 1.00 84.50 102 ASN A O 1
ATOM 800 N N . ARG A 1 103 ? -15.478 -0.152 3.099 1.00 86.25 103 ARG A N 1
ATOM 801 C CA . ARG A 1 103 ? -16.104 -0.953 2.028 1.00 86.25 103 ARG A CA 1
ATOM 802 C C . ARG A 1 103 ? -15.252 -2.149 1.601 1.00 86.25 103 ARG A C 1
ATOM 804 O O . ARG A 1 103 ? -15.806 -3.212 1.346 1.00 86.25 103 ARG A O 1
ATOM 811 N N . TYR A 1 104 ? -13.934 -1.979 1.535 1.00 85.50 104 TYR A N 1
ATOM 812 C CA . TYR A 1 104 ? -13.010 -3.060 1.205 1.00 85.50 104 TYR A CA 1
ATOM 813 C C . TYR A 1 104 ? -12.995 -4.121 2.309 1.00 85.50 104 TYR A C 1
ATOM 815 O O . TYR A 1 104 ? -13.172 -5.298 2.030 1.00 85.50 104 TYR A O 1
ATOM 823 N N . ASP A 1 105 ? -12.898 -3.713 3.571 1.00 88.25 105 ASP A N 1
ATOM 824 C CA . ASP A 1 105 ? -12.945 -4.634 4.715 1.00 88.25 105 ASP A CA 1
ATOM 825 C C . ASP A 1 105 ? -14.292 -5.384 4.800 1.00 88.25 105 ASP A C 1
ATOM 827 O O . ASP A 1 105 ? -14.347 -6.563 5.142 1.00 88.25 105 ASP A O 1
ATOM 831 N N . THR A 1 106 ? -15.389 -4.716 4.428 1.00 87.88 106 THR A N 1
ATOM 832 C CA . THR A 1 106 ? -16.739 -5.304 4.385 1.00 87.88 106 THR A CA 1
ATOM 833 C C . THR A 1 106 ? -16.846 -6.455 3.387 1.00 87.88 106 THR A C 1
ATOM 835 O O . THR A 1 106 ? -17.572 -7.412 3.650 1.00 87.88 106 THR A O 1
ATOM 838 N N . LEU A 1 107 ? -16.104 -6.409 2.275 1.00 90.81 107 LEU A N 1
ATOM 839 C CA . LEU A 1 107 ? -16.046 -7.519 1.320 1.00 90.81 107 LEU A CA 1
ATOM 840 C C . LEU A 1 107 ? -15.584 -8.811 2.004 1.00 90.81 107 LEU A C 1
ATOM 842 O O . LEU A 1 107 ? -16.212 -9.849 1.821 1.00 90.81 107 LEU A O 1
ATOM 846 N N . TRP A 1 108 ? -14.542 -8.736 2.833 1.00 90.38 108 TRP A N 1
ATOM 847 C CA . TRP A 1 108 ? -13.985 -9.900 3.527 1.00 90.38 108 TRP A CA 1
ATOM 848 C C . TRP A 1 108 ? -14.972 -10.493 4.535 1.00 90.38 108 TRP A C 1
ATOM 850 O O . TRP A 1 108 ? -15.116 -11.709 4.610 1.00 90.38 108 TRP A O 1
ATOM 860 N N . PHE A 1 109 ? -15.735 -9.653 5.239 1.00 87.81 109 PHE A N 1
ATOM 861 C CA . PHE A 1 109 ? -16.818 -10.138 6.102 1.00 87.81 109 PHE A CA 1
ATOM 862 C C . PHE A 1 109 ? -17.962 -10.798 5.316 1.00 87.81 109 PHE A C 1
ATOM 864 O O . PHE A 1 109 ? -18.554 -11.766 5.789 1.00 87.81 109 PHE A O 1
ATOM 871 N N . ASN A 1 110 ? -18.284 -10.293 4.122 1.00 88.12 110 ASN A N 1
ATOM 872 C CA . ASN A 1 110 ? -19.358 -10.834 3.281 1.00 88.12 110 ASN A CA 1
ATOM 873 C C . ASN A 1 110 ? -18.988 -12.160 2.603 1.00 88.12 110 ASN A C 1
ATOM 875 O O . ASN A 1 110 ? -19.873 -12.886 2.158 1.00 88.12 110 ASN A O 1
ATOM 879 N N . LEU A 1 111 ? -17.699 -12.492 2.543 1.00 87.38 111 LEU A N 1
ATOM 880 C CA . LEU A 1 111 ? -17.197 -13.770 2.039 1.00 87.38 111 LEU A CA 1
ATOM 881 C C . LEU A 1 111 ? -17.192 -14.873 3.119 1.00 87.38 111 LEU A C 1
ATOM 883 O O . LEU A 1 111 ? -16.523 -15.888 2.963 1.00 87.38 111 LEU A O 1
ATOM 887 N N . ASN A 1 112 ? -17.985 -14.696 4.185 1.00 77.25 112 ASN A N 1
ATOM 888 C CA . ASN A 1 112 ? -18.159 -15.623 5.311 1.00 77.25 112 ASN A CA 1
ATOM 889 C C . ASN A 1 112 ? -16.894 -15.888 6.142 1.00 77.25 112 ASN A C 1
ATOM 891 O O . ASN A 1 112 ? -16.813 -16.910 6.821 1.00 77.25 112 ASN A O 1
ATOM 895 N N . TRP A 1 113 ? -15.936 -14.962 6.143 1.00 78.94 113 TRP A N 1
ATOM 896 C CA . TRP A 1 113 ? -14.849 -14.973 7.119 1.00 78.94 113 TRP A CA 1
ATOM 897 C C . TRP A 1 113 ? -15.221 -14.147 8.352 1.00 78.94 113 TRP A C 1
ATOM 899 O O . TRP A 1 113 ? -15.797 -13.058 8.249 1.00 78.94 113 TRP A O 1
ATOM 909 N N . ASP A 1 114 ? -14.880 -14.648 9.536 1.00 81.38 114 ASP A N 1
ATOM 910 C CA . ASP A 1 114 ? -15.153 -14.002 10.811 1.00 81.38 114 ASP A CA 1
ATOM 911 C C . ASP A 1 114 ? -13.896 -13.368 11.419 1.00 81.38 114 ASP A C 1
ATOM 913 O O . ASP A 1 114 ? -12.782 -13.877 11.331 1.00 81.38 114 ASP A O 1
ATOM 917 N N . GLY A 1 115 ? -14.089 -12.194 12.031 1.00 80.25 115 GLY A N 1
ATOM 918 C CA . GLY A 1 115 ? -13.084 -11.483 12.824 1.00 80.25 115 GLY A CA 1
ATOM 919 C C . GLY A 1 115 ? -11.667 -11.498 12.239 1.00 80.25 115 GLY A C 1
ATOM 920 O O . GLY A 1 115 ? -11.351 -10.751 11.313 1.00 80.25 115 GLY A O 1
ATOM 921 N N . ARG A 1 116 ? -10.812 -12.326 12.845 1.00 88.00 116 ARG A N 1
ATOM 922 C CA . ARG A 1 116 ? -9.386 -12.458 12.534 1.00 88.00 116 ARG A CA 1
ATOM 923 C C . ARG A 1 116 ? -9.131 -13.074 11.160 1.00 88.00 116 ARG A C 1
ATOM 925 O O . ARG A 1 116 ? -8.238 -12.599 10.460 1.00 88.00 116 ARG A O 1
ATOM 932 N N . ASP A 1 117 ? -9.913 -14.069 10.758 1.00 90.94 117 ASP A N 1
ATOM 933 C CA . ASP A 1 117 ? -9.707 -14.792 9.501 1.00 90.94 117 ASP A CA 1
ATOM 934 C C . ASP A 1 117 ? -9.956 -13.877 8.302 1.00 90.94 117 ASP A C 1
ATOM 936 O O . ASP A 1 117 ? -9.167 -13.856 7.358 1.00 90.94 117 ASP A O 1
ATOM 940 N N . ALA A 1 118 ? -10.976 -13.020 8.391 1.00 91.62 118 ALA A N 1
ATOM 941 C CA . ALA A 1 118 ? -11.259 -12.011 7.371 1.00 91.62 118 ALA A CA 1
ATOM 942 C C . ALA A 1 118 ? -10.080 -11.039 7.195 1.00 91.62 118 ALA A C 1
ATOM 944 O O . ALA A 1 118 ? -9.694 -10.701 6.075 1.00 91.62 118 ALA A O 1
ATOM 945 N N . GLY A 1 119 ? -9.467 -10.638 8.310 1.00 93.12 119 GLY A N 1
ATOM 946 C CA . GLY A 1 119 ? -8.263 -9.820 8.318 1.00 93.12 119 GLY A CA 1
ATOM 947 C C . GLY A 1 119 ? -7.067 -10.503 7.666 1.00 93.12 119 GLY A C 1
ATOM 948 O O . GLY A 1 119 ? -6.407 -9.912 6.814 1.00 93.12 119 GLY A O 1
ATOM 949 N N . VAL A 1 120 ? -6.798 -11.759 8.028 1.00 94.81 120 VAL A N 1
ATOM 950 C CA . VAL A 1 120 ? -5.708 -12.552 7.439 1.00 94.81 120 VAL A CA 1
ATOM 951 C C . VAL A 1 120 ? -5.898 -12.702 5.929 1.00 94.81 120 VAL A C 1
ATOM 953 O O . VAL A 1 120 ? -4.946 -12.494 5.179 1.00 94.81 120 VAL A O 1
ATOM 956 N N . MET A 1 121 ? -7.117 -12.991 5.468 1.00 94.00 121 MET A N 1
ATOM 957 C CA . MET A 1 121 ? -7.419 -13.129 4.039 1.00 94.00 121 MET A CA 1
ATOM 958 C C . MET A 1 121 ? -7.195 -11.827 3.265 1.00 94.00 121 MET A C 1
ATOM 960 O O . MET A 1 121 ? -6.635 -11.866 2.170 1.00 94.00 121 MET A O 1
ATOM 964 N N . ALA A 1 122 ? -7.520 -10.673 3.858 1.00 93.88 122 ALA A N 1
ATOM 965 C CA . ALA A 1 122 ? -7.211 -9.375 3.264 1.00 93.88 122 ALA A CA 1
ATOM 966 C C . ALA A 1 122 ? -5.697 -9.173 3.064 1.00 93.88 122 ALA A C 1
ATOM 968 O O . ALA A 1 122 ? -5.267 -8.767 1.984 1.00 93.88 122 ALA A O 1
ATOM 969 N N . TYR A 1 123 ? -4.876 -9.512 4.067 1.00 94.94 123 TYR A N 1
ATOM 970 C CA . TYR A 1 123 ? -3.413 -9.450 3.943 1.00 94.94 123 TYR A CA 1
ATOM 971 C C . TYR A 1 123 ? -2.867 -10.442 2.912 1.00 94.94 123 TYR A C 1
ATOM 973 O O . TYR A 1 123 ? -1.956 -10.097 2.162 1.00 94.94 123 TYR A O 1
ATOM 981 N N . LEU A 1 124 ? -3.406 -11.665 2.859 1.00 95.44 124 LEU A N 1
ATOM 982 C CA . LEU A 1 124 ? -2.992 -12.669 1.875 1.00 95.44 124 LEU A CA 1
ATOM 983 C C . LEU A 1 124 ? -3.294 -12.213 0.449 1.00 95.44 124 LEU A C 1
ATOM 985 O O . LEU A 1 124 ? -2.448 -12.365 -0.430 1.00 95.44 124 LEU A O 1
ATOM 989 N N . PHE A 1 125 ? -4.465 -11.621 0.220 1.00 95.25 125 PHE A N 1
ATOM 990 C CA . PHE A 1 125 ? -4.823 -11.061 -1.077 1.00 95.25 125 PHE A CA 1
ATOM 991 C C . PHE A 1 125 ? -3.916 -9.894 -1.471 1.00 95.25 125 PHE A C 1
ATOM 993 O O . PHE A 1 125 ? -3.416 -9.854 -2.591 1.00 95.25 125 PHE A O 1
ATOM 1000 N N . GLU A 1 126 ? -3.641 -8.974 -0.549 1.00 95.19 126 GLU A N 1
ATOM 1001 C CA . GLU A 1 126 ? -2.741 -7.842 -0.795 1.00 95.19 126 GLU A CA 1
ATOM 1002 C C . GLU A 1 126 ? -1.311 -8.302 -1.115 1.00 95.19 126 GLU A C 1
ATOM 1004 O O . GLU A 1 126 ? -0.711 -7.835 -2.087 1.00 95.19 126 GLU A O 1
ATOM 1009 N N . ALA A 1 127 ? -0.796 -9.278 -0.359 1.00 95.88 127 ALA A N 1
ATOM 1010 C CA . ALA A 1 127 ? 0.497 -9.901 -0.623 1.00 95.88 127 ALA A CA 1
ATOM 1011 C C . ALA A 1 127 ? 0.511 -10.624 -1.977 1.00 95.88 127 ALA A C 1
ATOM 1013 O O . ALA A 1 127 ? 1.476 -10.502 -2.732 1.00 95.88 127 ALA A O 1
ATOM 1014 N N . PHE A 1 128 ? -0.567 -11.333 -2.317 1.00 97.25 128 PHE A N 1
ATOM 1015 C CA . PHE A 1 128 ? -0.724 -11.976 -3.617 1.00 97.25 128 PHE A CA 1
ATOM 1016 C C . PHE A 1 128 ? -0.695 -10.954 -4.758 1.00 97.25 128 PHE A C 1
ATOM 1018 O O . PHE A 1 128 ? 0.061 -11.139 -5.710 1.00 97.25 128 PHE A O 1
ATOM 1025 N N . CYS A 1 129 ? -1.437 -9.846 -4.646 1.00 96.94 129 CYS A N 1
ATOM 1026 C CA . CYS A 1 129 ? -1.379 -8.754 -5.615 1.00 96.94 129 CYS A CA 1
ATOM 1027 C C . CYS A 1 129 ? 0.056 -8.246 -5.774 1.00 96.94 129 CYS A C 1
ATOM 1029 O O . CYS A 1 129 ? 0.556 -8.184 -6.896 1.00 96.94 129 CYS A O 1
ATOM 1031 N N . PHE A 1 130 ? 0.743 -7.942 -4.669 1.00 97.81 130 PHE A N 1
ATOM 1032 C CA . PHE A 1 130 ? 2.124 -7.467 -4.721 1.00 97.81 130 PHE A CA 1
ATOM 1033 C C . PHE A 1 130 ? 3.045 -8.449 -5.458 1.00 97.81 130 PHE A C 1
ATOM 1035 O O . PHE A 1 130 ? 3.773 -8.042 -6.364 1.00 97.81 130 PHE A O 1
ATOM 1042 N N . ILE A 1 131 ? 2.974 -9.741 -5.124 1.00 98.00 131 ILE A N 1
ATOM 1043 C CA . ILE A 1 131 ? 3.795 -10.794 -5.737 1.00 98.00 131 ILE A CA 1
ATOM 1044 C C . ILE A 1 131 ? 3.504 -10.918 -7.234 1.00 98.00 131 ILE A C 1
ATOM 1046 O O . ILE A 1 131 ? 4.441 -10.935 -8.030 1.00 98.00 131 ILE A O 1
ATOM 1050 N N . VAL A 1 132 ? 2.230 -10.975 -7.633 1.00 98.00 132 VAL A N 1
ATOM 1051 C CA . VAL A 1 132 ? 1.841 -11.132 -9.042 1.00 98.00 132 VAL A CA 1
ATOM 1052 C C . VAL A 1 132 ? 2.285 -9.933 -9.870 1.00 98.00 132 VAL A C 1
ATOM 1054 O O . VAL A 1 132 ? 2.917 -10.119 -10.907 1.00 98.00 132 VAL A O 1
ATOM 1057 N N . PHE A 1 133 ? 2.016 -8.707 -9.416 1.00 97.69 133 PHE A N 1
ATOM 1058 C CA . PHE A 1 133 ? 2.422 -7.511 -10.155 1.00 97.69 133 PHE A CA 1
ATOM 1059 C C . PHE A 1 133 ? 3.944 -7.366 -10.229 1.00 97.69 133 PHE A C 1
ATOM 1061 O O . PHE A 1 133 ? 4.465 -6.993 -11.278 1.00 97.69 133 PHE A O 1
ATOM 1068 N N . THR A 1 134 ? 4.661 -7.734 -9.164 1.00 96.50 134 THR A N 1
ATOM 1069 C CA . THR A 1 134 ? 6.130 -7.763 -9.159 1.00 96.50 134 THR A CA 1
ATOM 1070 C C . THR A 1 134 ? 6.670 -8.799 -10.147 1.00 96.50 134 THR A C 1
ATOM 1072 O O . THR A 1 134 ? 7.560 -8.494 -10.939 1.00 96.50 134 THR A O 1
ATOM 1075 N N . ALA A 1 135 ? 6.117 -10.015 -10.149 1.00 96.31 135 ALA A N 1
ATOM 1076 C CA . ALA A 1 135 ? 6.526 -11.073 -11.069 1.00 96.31 135 ALA A CA 1
ATOM 1077 C C . ALA A 1 135 ? 6.269 -10.679 -12.529 1.00 96.31 135 ALA A C 1
ATOM 1079 O O . ALA A 1 135 ? 7.167 -10.800 -13.359 1.00 96.31 135 ALA A O 1
ATOM 1080 N N . LEU A 1 136 ? 5.076 -10.154 -12.830 1.00 96.06 136 LEU A N 1
ATOM 1081 C CA . LEU A 1 136 ? 4.731 -9.661 -14.163 1.00 96.06 136 LEU A CA 1
ATOM 1082 C C . LEU A 1 136 ? 5.666 -8.535 -14.606 1.00 96.06 136 LEU A C 1
ATOM 1084 O O . LEU A 1 136 ? 6.146 -8.578 -15.733 1.00 96.06 136 LEU A O 1
ATOM 1088 N N . TYR A 1 137 ? 5.983 -7.587 -13.718 1.00 94.56 137 TYR A N 1
ATOM 1089 C CA . TYR A 1 137 ? 6.921 -6.503 -14.010 1.00 94.56 137 TYR A CA 1
ATOM 1090 C C . TYR A 1 137 ? 8.305 -7.021 -14.394 1.00 94.56 137 TYR A C 1
ATOM 1092 O O . TYR A 1 137 ? 8.896 -6.547 -15.363 1.00 94.56 137 TYR A O 1
ATOM 1100 N N . PHE A 1 138 ? 8.829 -8.016 -13.674 1.00 93.75 138 PHE A N 1
ATOM 1101 C CA . PHE A 1 138 ? 10.108 -8.610 -14.049 1.00 93.75 138 PHE A CA 1
ATOM 1102 C C . PHE A 1 138 ? 10.012 -9.358 -15.376 1.00 93.75 138 PHE A C 1
ATOM 1104 O O . PHE A 1 138 ? 10.856 -9.125 -16.233 1.00 93.75 138 PHE A O 1
ATOM 1111 N N . ILE A 1 139 ? 8.970 -10.169 -15.588 1.00 93.06 139 ILE A N 1
ATOM 1112 C CA . ILE A 1 139 ? 8.766 -10.904 -16.845 1.00 93.06 139 ILE A CA 1
ATOM 1113 C C . ILE A 1 139 ? 8.767 -9.941 -18.041 1.00 93.06 139 ILE A C 1
ATOM 1115 O O . ILE A 1 139 ? 9.517 -10.164 -18.989 1.00 93.06 139 ILE A O 1
ATOM 1119 N N . THR A 1 140 ? 8.011 -8.839 -17.981 1.00 90.56 140 THR A N 1
ATOM 1120 C CA . THR A 1 140 ? 7.911 -7.869 -19.087 1.00 90.56 140 THR A CA 1
ATOM 1121 C C . THR A 1 140 ? 9.182 -7.058 -19.328 1.00 90.56 140 THR A C 1
ATOM 1123 O O . THR A 1 140 ? 9.329 -6.499 -20.406 1.00 90.56 140 THR A O 1
ATOM 1126 N N . ASN A 1 141 ? 10.094 -6.987 -18.352 1.00 86.81 141 ASN A N 1
ATOM 1127 C CA . ASN A 1 141 ? 11.338 -6.206 -18.427 1.00 86.81 141 ASN A CA 1
ATOM 1128 C C . ASN A 1 141 ? 12.615 -7.071 -18.540 1.00 86.81 141 ASN A C 1
ATOM 1130 O O . ASN A 1 141 ? 13.749 -6.555 -18.525 1.00 86.81 141 ASN A O 1
ATOM 1134 N N . THR A 1 142 ? 12.452 -8.396 -18.603 1.00 83.50 142 THR A N 1
ATOM 1135 C CA . THR A 1 142 ? 13.530 -9.367 -18.857 1.00 83.50 142 THR A CA 1
ATOM 1136 C C . THR A 1 142 ? 13.441 -10.054 -20.213 1.00 83.50 142 THR A C 1
ATOM 1138 O O . THR A 1 142 ? 14.478 -10.510 -20.692 1.00 83.50 142 THR A O 1
ATOM 1141 N N . LEU A 1 143 ? 12.240 -10.133 -20.794 1.00 65.81 143 LEU A N 1
ATOM 1142 C CA . LEU A 1 143 ? 12.019 -10.550 -22.181 1.00 65.81 143 LEU A CA 1
ATOM 1143 C C . LEU A 1 143 ? 12.331 -9.396 -23.140 1.00 65.81 143 LEU A C 1
ATOM 1145 O O . LEU A 1 143 ? 12.816 -9.699 -24.251 1.00 65.81 143 LEU A O 1
#

Secondary structure (DSSP, 8-state):
--HHHHHHHHHHHHHHHHHHHHHHHHHHHHHHTTPPP-HHHHHHHHHHHHHHHHHHHHHHHT--HHHHHHHHHHHHHHHHHHHHHHHHHHTT--TT---TTSHHHHHHHHTT--HHHHHHHHHHHHHHHHHHHHHHHHHHHH-

pLDDT: mean 92.67, std 5.37, range [65.81, 98.31]

Radius of gyration: 16.34 Å; chains: 1; bounding box: 40×30×42 Å

Foldseek 3Di:
DDPQLVVLLVVLLVVLLVVLLVVLVVVLVCVVVVHDDDPVVVVVVLVVVQQVSLVVSCVRVVDDPVSSVLSVLLSQLRSVLSNLQNNQVSNVHDSLADDCVDPLLVVLVVVVDDGNRSSVVSNVVSPVSNVVSVVVNCVVVVD

Sequence (143 aa):
MGMMHLVFLALYLVALLVYASAEAKMDADSIKAGASIDHVDGFVRRLIIVFIMVVIVLTLTLGGPWDMALLMGMAYGLWTPTFRLILNLRRGKDWCYISRSNRYDTLWFNLNWDGRDAGVMAYLFEAFCFIVFTALYFITNTL